Protein AF-A0A381W054-F1 (afdb_monomer_lite)

Secondary structure (DSSP, 8-state):
-PPP-PPPSS-EEEEE--SBGGGTHHHHHHHHHHHHHH-TT-EEEEE----SSTTBPPHHHIIIIIHHHH-EEE----S-TT--

Structure (mmCIF, N/CA/C/O backbone):
data_AF-A0A381W054-F1
#
_entry.id   AF-A0A381W054-F1
#
loop_
_atom_site.group_PDB
_atom_site.id
_atom_site.type_symbol
_atom_site.label_atom_id
_atom_site.label_alt_id
_atom_site.label_comp_id
_atom_site.label_asym_id
_atom_site.label_entity_id
_atom_site.label_seq_id
_atom_site.pdbx_PDB_ins_code
_atom_site.Cartn_x
_atom_site.Cartn_y
_atom_site.Cartn_z
_atom_site.occupancy
_atom_site.B_iso_or_equiv
_atom_site.auth_seq_id
_atom_site.auth_comp_id
_atom_site.auth_asym_id
_atom_site.auth_atom_id
_atom_site.pdbx_PDB_model_num
ATOM 1 N N . MET A 1 1 ? -15.476 -26.031 -1.569 1.00 66.75 1 MET A N 1
ATOM 2 C CA . MET A 1 1 ? -16.643 -25.561 -0.788 1.00 66.75 1 MET A CA 1
ATOM 3 C C . MET A 1 1 ? -16.149 -24.401 0.063 1.00 66.75 1 MET A C 1
ATOM 5 O O . MET A 1 1 ? -15.126 -24.572 0.711 1.00 66.75 1 MET A O 1
ATOM 9 N N . PHE A 1 2 ? -16.760 -23.219 -0.009 1.00 78.19 2 PHE A N 1
ATOM 10 C CA . PHE A 1 2 ? -16.317 -22.070 0.791 1.00 78.19 2 PHE A CA 1
ATOM 11 C C . PHE A 1 2 ? -16.846 -22.211 2.224 1.00 78.19 2 PHE A C 1
ATOM 13 O O . PHE A 1 2 ? -18.039 -22.444 2.408 1.00 78.19 2 PHE A O 1
ATOM 20 N N . SER A 1 3 ? -15.968 -22.101 3.225 1.00 87.06 3 SER A N 1
ATOM 21 C CA . SER A 1 3 ? -16.367 -22.058 4.637 1.00 87.06 3 SER A CA 1
ATOM 22 C C . SER A 1 3 ? -16.605 -20.612 5.038 1.00 87.06 3 SER A C 1
ATOM 24 O O . SER A 1 3 ? -15.714 -19.779 4.879 1.00 87.06 3 SER A O 1
ATOM 26 N N . VAL A 1 4 ? -17.783 -20.318 5.585 1.00 88.94 4 VAL A N 1
ATOM 27 C CA . VAL A 1 4 ? -18.049 -19.007 6.182 1.00 88.94 4 VAL A CA 1
ATOM 28 C C . VAL A 1 4 ? -17.080 -18.807 7.347 1.00 88.94 4 VAL A C 1
ATOM 30 O O . VAL A 1 4 ? -16.922 -19.695 8.187 1.00 88.94 4 VAL A O 1
ATOM 33 N N . LYS A 1 5 ? -16.414 -17.653 7.376 1.00 88.19 5 LYS A N 1
ATOM 34 C CA . LYS A 1 5 ? -15.565 -17.206 8.483 1.00 88.19 5 LYS A CA 1
ATOM 35 C C . LYS A 1 5 ? -16.150 -15.916 9.067 1.00 88.19 5 LYS A C 1
ATOM 37 O O . LYS A 1 5 ? -16.755 -15.150 8.314 1.00 88.19 5 LYS A O 1
ATOM 42 N N . PRO A 1 6 ? -16.005 -15.679 10.381 1.00 90.25 6 PRO A N 1
ATOM 43 C CA . PRO A 1 6 ? -16.356 -14.392 10.965 1.00 90.25 6 PRO A CA 1
ATOM 44 C C . PRO A 1 6 ? -15.496 -13.284 10.347 1.00 90.25 6 PRO A C 1
ATOM 46 O O . PRO A 1 6 ? -14.373 -13.532 9.901 1.00 90.25 6 PRO A O 1
ATOM 49 N N . LEU A 1 7 ? -16.034 -12.066 10.321 1.00 88.62 7 LEU A N 1
ATOM 50 C CA . LEU A 1 7 ? -15.251 -10.894 9.941 1.00 88.62 7 LEU A CA 1
ATOM 51 C C . LEU A 1 7 ? -14.153 -10.637 10.988 1.00 88.62 7 LEU A C 1
ATOM 53 O O . LEU A 1 7 ? -14.363 -10.947 12.165 1.00 88.62 7 LEU A O 1
ATOM 57 N N . PRO A 1 8 ? -13.002 -10.071 10.586 1.00 89.50 8 PRO A N 1
ATOM 58 C CA . PRO A 1 8 ? -12.001 -9.601 11.536 1.00 89.50 8 PRO A CA 1
ATOM 59 C C . PRO A 1 8 ? -12.578 -8.533 12.477 1.00 89.50 8 PRO A C 1
ATOM 61 O O . PRO A 1 8 ? -13.495 -7.803 12.101 1.00 89.50 8 PRO A O 1
ATOM 64 N N . GLU A 1 9 ? -12.022 -8.428 13.687 1.00 92.19 9 GLU A N 1
ATOM 65 C CA . GLU A 1 9 ? -12.439 -7.418 14.677 1.00 92.19 9 GLU A CA 1
ATOM 66 C C . GLU A 1 9 ? -12.167 -5.987 14.197 1.00 92.19 9 GLU A C 1
ATOM 68 O O . GLU A 1 9 ? -12.955 -5.083 14.462 1.00 92.19 9 GLU A O 1
ATOM 73 N N . GLU A 1 10 ? -11.082 -5.800 13.444 1.00 93.50 10 GLU A N 1
ATOM 74 C CA . GLU A 1 10 ? -10.691 -4.516 12.869 1.00 93.50 10 GLU A CA 1
ATOM 75 C C . GLU A 1 10 ? -10.884 -4.505 11.347 1.00 93.50 10 GLU A C 1
ATOM 77 O O . GLU A 1 10 ? -10.674 -5.533 10.697 1.00 93.50 10 GLU A O 1
ATOM 82 N N . PRO A 1 11 ? -11.233 -3.361 10.729 1.00 95.81 11 PRO A N 1
ATOM 83 C CA . PRO A 1 11 ? -11.359 -3.272 9.280 1.00 95.81 11 PRO A CA 1
ATOM 84 C C . PRO A 1 11 ? -10.026 -3.549 8.577 1.00 95.81 11 PRO A C 1
ATOM 86 O O . PRO A 1 11 ? -9.026 -2.873 8.829 1.00 95.81 11 PRO A O 1
ATOM 89 N N . ILE A 1 12 ? -10.031 -4.506 7.650 1.00 95.88 12 ILE A N 1
ATOM 90 C CA . ILE A 1 12 ? -8.882 -4.823 6.799 1.00 95.88 12 ILE A CA 1
ATOM 91 C C . ILE A 1 12 ? -9.294 -4.634 5.344 1.00 95.88 12 ILE A C 1
ATOM 93 O O . ILE A 1 12 ? -10.252 -5.247 4.871 1.00 95.88 12 ILE A O 1
ATOM 97 N N . PHE A 1 13 ? -8.548 -3.795 4.636 1.00 96.44 13 PHE A N 1
ATOM 98 C CA . PHE A 1 13 ? -8.665 -3.597 3.200 1.00 96.44 13 PHE A CA 1
ATOM 99 C C . PHE A 1 13 ? -7.465 -4.252 2.523 1.00 96.44 13 PHE A C 1
ATOM 101 O O . PHE A 1 13 ? -6.324 -3.998 2.902 1.00 96.44 13 PHE A O 1
ATOM 108 N N . LEU A 1 14 ? -7.729 -5.104 1.535 1.00 95.00 14 LEU A N 1
ATOM 109 C CA . LEU A 1 14 ? -6.710 -5.812 0.768 1.00 95.00 14 LEU A CA 1
ATOM 110 C C . LEU A 1 14 ? -6.742 -5.335 -0.684 1.00 95.00 14 LEU A C 1
ATOM 112 O O . LEU A 1 14 ? -7.785 -5.404 -1.337 1.00 95.00 14 LEU A O 1
ATOM 116 N N . CYS A 1 15 ? -5.594 -4.900 -1.200 1.00 96.25 15 CYS A N 1
ATOM 117 C CA . CYS A 1 15 ? -5.388 -4.640 -2.618 1.00 96.25 15 CYS A CA 1
ATOM 118 C C . CYS A 1 15 ? -4.389 -5.654 -3.186 1.00 96.25 15 CYS A C 1
ATOM 120 O O . CYS A 1 15 ? -3.246 -5.718 -2.740 1.00 96.25 15 CYS A O 1
ATOM 122 N N . LEU A 1 16 ? -4.829 -6.436 -4.174 1.00 94.69 16 LEU A N 1
ATOM 123 C CA . LEU A 1 16 ? -3.981 -7.327 -4.966 1.00 94.69 16 LEU A CA 1
ATOM 124 C C . LEU A 1 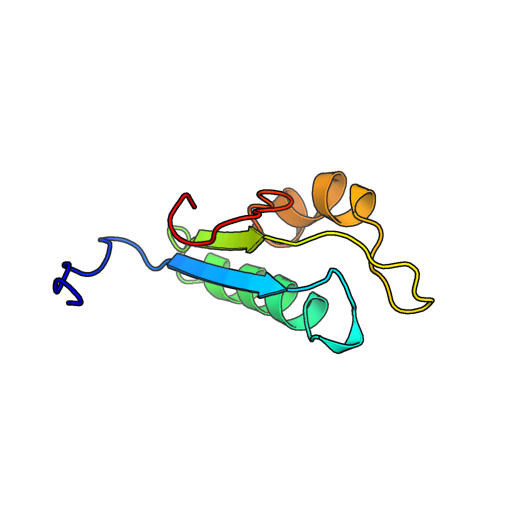16 ? -3.867 -6.734 -6.373 1.00 94.69 16 LEU A C 1
ATOM 126 O O . LEU A 1 16 ? -4.854 -6.720 -7.115 1.00 94.69 16 LEU A O 1
ATOM 130 N N . SER A 1 17 ? -2.702 -6.208 -6.755 1.00 93.06 17 SER A N 1
ATOM 131 C CA . SER A 1 17 ? -2.531 -5.612 -8.088 1.00 93.06 17 SER A CA 1
ATOM 132 C C . SER A 1 17 ? -1.073 -5.553 -8.544 1.00 93.06 17 SER A C 1
ATOM 134 O O . SER A 1 17 ? -0.158 -5.589 -7.732 1.00 93.06 17 SER A O 1
ATOM 136 N N . ARG A 1 18 ? -0.848 -5.408 -9.856 1.00 93.75 18 ARG A N 1
ATOM 137 C CA . ARG A 1 18 ? 0.448 -4.923 -10.362 1.00 93.75 18 ARG A CA 1
ATOM 138 C C . ARG A 1 18 ? 0.665 -3.488 -9.886 1.00 93.75 18 ARG A C 1
ATOM 140 O O . ARG A 1 18 ? -0.299 -2.718 -9.878 1.00 93.75 18 ARG A O 1
ATOM 147 N N . LEU A 1 19 ? 1.907 -3.123 -9.571 1.00 95.50 19 LEU A N 1
ATOM 148 C CA . LEU A 1 19 ? 2.261 -1.794 -9.058 1.00 95.50 19 LEU A CA 1
ATOM 149 C C . LEU A 1 19 ? 2.214 -0.735 -10.172 1.00 95.50 19 LEU A C 1
ATOM 151 O O . LEU A 1 19 ? 3.239 -0.240 -10.612 1.00 95.50 19 LEU A O 1
ATOM 155 N N . ILE A 1 20 ? 1.020 -0.419 -10.676 1.00 95.06 20 ILE A N 1
ATOM 156 C CA . ILE A 1 20 ? 0.783 0.474 -11.819 1.00 95.06 20 ILE A CA 1
ATOM 157 C C . ILE A 1 20 ? -0.099 1.645 -11.375 1.00 95.06 20 ILE A C 1
ATOM 159 O O . ILE A 1 20 ? -1.156 1.434 -10.777 1.00 95.06 20 ILE A O 1
ATOM 163 N N . LYS A 1 21 ? 0.280 2.885 -11.710 1.00 93.75 21 LYS A N 1
ATOM 164 C CA . LYS A 1 21 ? -0.442 4.096 -11.269 1.00 93.75 21 LYS A CA 1
ATOM 165 C C . LYS A 1 21 ? -1.880 4.116 -11.775 1.00 93.75 21 LYS A C 1
ATOM 167 O O . LYS A 1 21 ? -2.800 4.301 -10.983 1.00 93.75 21 LYS A O 1
ATOM 172 N N . SER A 1 22 ? -2.100 3.822 -13.056 1.00 94.62 22 SER A N 1
ATOM 173 C CA . SER A 1 22 ? -3.437 3.745 -13.666 1.00 94.62 22 SER A CA 1
ATOM 174 C C . SER A 1 22 ? -4.356 2.660 -13.086 1.00 94.62 22 SER A C 1
ATOM 176 O O . SER A 1 22 ? -5.552 2.662 -13.377 1.00 94.62 22 SER A O 1
ATOM 178 N N . LYS A 1 23 ? -3.855 1.754 -12.228 1.00 94.19 23 LYS A N 1
ATOM 179 C CA . LYS A 1 23 ? -4.699 0.840 -11.434 1.00 94.19 23 LYS A CA 1
ATOM 180 C C . LYS A 1 23 ? -5.340 1.504 -10.216 1.00 94.19 23 LYS A C 1
ATOM 182 O O . LYS A 1 23 ? -6.144 0.862 -9.547 1.00 94.19 23 LYS A O 1
ATOM 187 N N . GLY A 1 24 ? -5.028 2.770 -9.956 1.00 95.94 24 GLY A N 1
ATOM 188 C CA . GLY A 1 24 ? -5.599 3.529 -8.852 1.00 95.94 24 GLY A CA 1
ATOM 189 C C . GLY A 1 24 ? -4.854 3.341 -7.529 1.00 95.94 24 GLY A C 1
ATOM 190 O O . GLY A 1 24 ? -5.430 3.552 -6.463 1.00 95.94 24 GLY A O 1
ATOM 191 N N . LEU A 1 25 ? -3.595 2.885 -7.558 1.00 96.69 25 LEU A N 1
ATOM 192 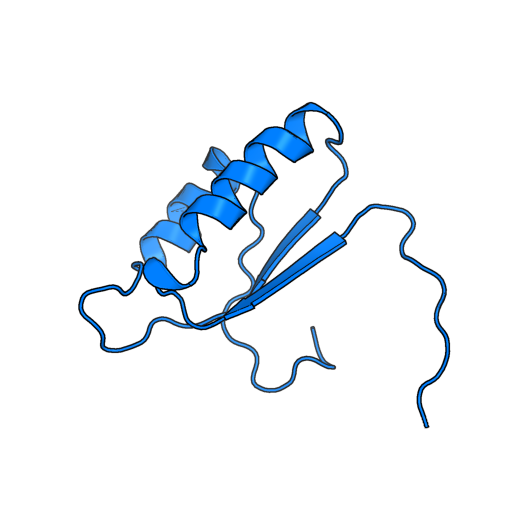C CA . LEU A 1 25 ? -2.836 2.604 -6.334 1.00 96.69 25 LEU A CA 1
ATOM 193 C C . LEU A 1 25 ? -2.499 3.866 -5.535 1.00 96.69 25 LEU A C 1
ATOM 195 O O . LEU A 1 25 ? -2.469 3.831 -4.306 1.00 96.69 25 LEU A O 1
ATOM 199 N N . ILE A 1 26 ? -2.318 4.997 -6.217 1.00 97.38 26 ILE A N 1
ATOM 200 C CA . ILE A 1 26 ? -2.090 6.286 -5.559 1.00 97.38 26 ILE A CA 1
ATOM 201 C C . ILE A 1 26 ? -3.359 6.737 -4.823 1.00 97.38 26 ILE A C 1
ATOM 203 O O . ILE A 1 26 ? -3.303 7.255 -3.708 1.00 97.38 26 ILE A O 1
ATOM 207 N N . GLU A 1 27 ? -4.524 6.526 -5.429 1.00 98.38 27 GLU A N 1
ATOM 208 C CA . GLU A 1 27 ? -5.833 6.793 -4.846 1.00 98.38 27 GLU A CA 1
ATOM 209 C C . GLU A 1 27 ? -6.101 5.870 -3.656 1.00 98.38 27 GLU A C 1
ATOM 211 O O . GLU A 1 27 ? -6.568 6.346 -2.622 1.00 98.38 27 GLU A O 1
ATOM 216 N N . TYR A 1 28 ? -5.748 4.586 -3.767 1.00 98.31 28 TYR A N 1
ATOM 217 C CA . TYR A 1 28 ? -5.818 3.626 -2.665 1.00 98.31 28 TYR A CA 1
ATOM 218 C C . TYR A 1 28 ? -4.976 4.081 -1.464 1.00 98.31 28 TYR A C 1
ATOM 220 O O . TYR A 1 28 ? -5.492 4.160 -0.348 1.00 98.31 28 TYR A O 1
ATOM 228 N N . ALA A 1 29 ? -3.721 4.483 -1.693 1.00 98.19 29 ALA A N 1
ATOM 229 C CA . ALA A 1 29 ? -2.835 4.995 -0.650 1.00 98.19 29 ALA A CA 1
ATOM 230 C C . ALA A 1 29 ? -3.390 6.273 0.013 1.00 98.19 29 ALA A C 1
ATOM 232 O O . ALA A 1 29 ? -3.501 6.369 1.237 1.00 98.19 29 ALA A O 1
ATOM 233 N N . LYS A 1 30 ? -3.859 7.242 -0.781 1.00 98.50 30 LYS A N 1
ATOM 234 C CA . LYS A 1 30 ? -4.491 8.463 -0.248 1.00 98.50 30 LYS A CA 1
ATOM 235 C C . LYS A 1 30 ? -5.759 8.159 0.555 1.00 98.50 30 LYS A C 1
ATOM 237 O O . LYS A 1 30 ? -5.989 8.779 1.597 1.00 98.50 30 LYS A O 1
ATOM 242 N N . ALA A 1 31 ? -6.577 7.211 0.101 1.00 98.38 31 ALA A N 1
ATOM 243 C CA . ALA A 1 31 ? -7.776 6.781 0.813 1.00 98.38 31 ALA A CA 1
ATOM 244 C C . ALA A 1 31 ? -7.435 6.111 2.152 1.00 98.38 31 ALA A C 1
ATOM 246 O O . ALA A 1 31 ? -8.118 6.378 3.147 1.00 98.38 31 ALA A O 1
ATOM 247 N N . ALA A 1 32 ? -6.359 5.319 2.206 1.00 98.44 32 ALA A N 1
ATOM 248 C CA . ALA A 1 32 ? -5.846 4.743 3.445 1.00 98.44 32 ALA A CA 1
ATOM 249 C C . ALA A 1 32 ? -5.486 5.838 4.457 1.00 98.44 32 ALA A C 1
ATOM 251 O O . ALA A 1 32 ? -6.015 5.848 5.570 1.00 98.44 32 ALA A O 1
ATOM 252 N N . ALA A 1 33 ? -4.703 6.835 4.038 1.00 98.44 33 ALA A N 1
ATOM 253 C CA . ALA A 1 33 ? -4.289 7.946 4.895 1.00 98.44 33 ALA A CA 1
ATOM 254 C C . ALA A 1 33 ? -5.480 8.726 5.477 1.00 98.44 33 ALA A C 1
ATOM 256 O O . ALA A 1 33 ? -5.494 9.094 6.653 1.00 98.44 33 ALA A O 1
ATOM 257 N N . ILE A 1 34 ? -6.506 8.987 4.660 1.00 98.31 34 ILE A N 1
ATOM 258 C CA . ILE A 1 34 ? -7.728 9.679 5.096 1.00 98.31 34 ILE A CA 1
ATOM 259 C C . ILE A 1 34 ? -8.526 8.805 6.069 1.00 98.31 34 ILE A C 1
ATOM 261 O O . ILE A 1 34 ? -9.003 9.302 7.092 1.00 98.31 34 ILE A O 1
ATOM 265 N N . THR A 1 35 ? -8.667 7.514 5.769 1.00 97.94 35 THR A N 1
ATOM 266 C CA . THR A 1 35 ? -9.443 6.572 6.585 1.00 97.94 35 THR A CA 1
ATOM 267 C C . THR A 1 35 ? -8.802 6.365 7.950 1.00 97.94 35 THR A C 1
ATOM 269 O O . THR A 1 35 ? -9.492 6.482 8.963 1.00 97.94 35 THR A O 1
ATOM 272 N N . LYS A 1 36 ? -7.481 6.160 8.005 1.00 97.25 36 LYS A N 1
ATOM 273 C CA . LYS A 1 36 ? -6.741 5.924 9.254 1.00 97.25 36 LYS A CA 1
ATOM 274 C C . LYS A 1 36 ? -6.804 7.104 10.227 1.00 97.25 36 LYS A C 1
ATOM 276 O O . LYS A 1 36 ? -6.744 6.895 11.432 1.00 97.25 36 LYS A O 1
ATOM 281 N N . LYS A 1 37 ? -7.023 8.338 9.751 1.00 97.25 37 LYS A N 1
ATOM 282 C CA . LYS A 1 37 ? -7.277 9.495 10.637 1.00 97.25 37 LYS A CA 1
ATOM 283 C C . LYS A 1 37 ? -8.565 9.352 11.452 1.00 97.25 37 LYS A C 1
ATOM 285 O O . LYS A 1 37 ? -8.649 9.900 12.545 1.00 97.25 37 LYS A O 1
ATOM 290 N N . LYS A 1 38 ? -9.574 8.662 10.911 1.00 97.06 38 LYS A N 1
ATOM 291 C CA . LYS A 1 38 ? -10.865 8.420 11.578 1.00 97.06 38 LYS A CA 1
ATOM 292 C C . LYS A 1 38 ? -10.919 7.057 12.266 1.00 97.06 38 LYS A C 1
ATOM 294 O O . LYS A 1 38 ? -11.552 6.937 13.306 1.00 97.06 38 LYS A O 1
ATOM 299 N N . PHE A 1 39 ? -10.247 6.061 11.692 1.00 96.88 39 PHE A N 1
ATOM 300 C CA . PHE A 1 39 ? -10.205 4.680 12.167 1.00 96.88 39 PHE A CA 1
ATOM 301 C C . PHE A 1 39 ? -8.744 4.212 12.252 1.00 96.88 39 PHE A C 1
ATOM 303 O O . PHE A 1 39 ? -8.265 3.548 11.333 1.00 96.88 39 PHE A O 1
ATOM 310 N N . PRO A 1 40 ? -8.003 4.576 13.316 1.00 96.25 40 PRO A N 1
ATOM 311 C CA . PRO A 1 40 ? -6.563 4.311 13.406 1.00 96.25 40 PRO A CA 1
ATOM 312 C C . PRO A 1 40 ? -6.187 2.828 13.371 1.00 96.25 40 PRO A C 1
ATOM 314 O O . PRO A 1 40 ? -5.085 2.486 12.948 1.00 96.25 40 PRO A O 1
ATOM 317 N N . SER A 1 41 ? -7.103 1.956 13.793 1.00 96.56 41 SER A N 1
ATOM 318 C CA . SER A 1 41 ? -6.939 0.503 13.791 1.00 96.56 41 SER A CA 1
ATOM 319 C C . SER A 1 41 ? -7.149 -0.146 12.418 1.00 96.56 41 SER A C 1
ATOM 321 O O . SER A 1 41 ? -6.780 -1.306 1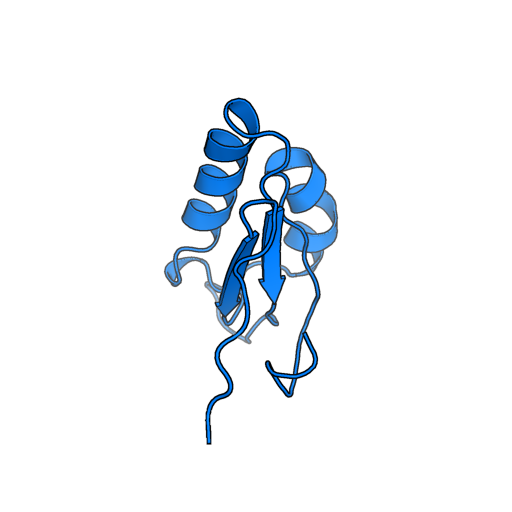2.236 1.00 96.56 41 SER A O 1
ATOM 323 N N . ALA A 1 42 ? -7.694 0.585 11.437 1.00 97.25 42 ALA A N 1
ATOM 324 C CA . ALA A 1 42 ? -7.904 0.062 10.094 1.00 97.25 42 ALA A CA 1
ATOM 325 C C . ALA A 1 42 ? -6.567 -0.251 9.400 1.00 97.25 42 ALA A C 1
ATOM 327 O O . ALA A 1 42 ? -5.627 0.562 9.385 1.00 97.25 42 ALA A O 1
ATOM 328 N N . LYS A 1 43 ? -6.508 -1.427 8.776 1.00 97.69 43 LYS A N 1
ATOM 329 C CA . LYS A 1 43 ? -5.339 -1.921 8.043 1.00 97.69 43 LYS A CA 1
ATOM 330 C C . LYS A 1 43 ? -5.570 -1.849 6.545 1.00 97.69 43 LYS A C 1
ATOM 332 O O . LYS A 1 43 ? -6.654 -2.169 6.060 1.00 97.69 43 LYS A O 1
ATOM 337 N N . PHE A 1 44 ? -4.534 -1.445 5.825 1.00 98.06 44 PHE A N 1
ATOM 338 C CA . PHE A 1 44 ? -4.541 -1.341 4.373 1.00 98.06 44 PHE A CA 1
ATOM 339 C C . PHE A 1 44 ? -3.347 -2.111 3.842 1.00 98.06 44 PHE A C 1
ATOM 341 O O . PHE A 1 44 ? -2.212 -1.653 3.943 1.00 98.06 44 PHE A O 1
ATOM 348 N N . LEU A 1 45 ? -3.626 -3.293 3.312 1.00 97.25 45 LEU A N 1
ATOM 349 C CA . LEU A 1 45 ? -2.631 -4.230 2.825 1.00 97.25 45 LEU A CA 1
ATOM 350 C C . LEU A 1 45 ? -2.492 -4.078 1.313 1.00 97.25 45 LEU A C 1
ATOM 352 O O . LEU A 1 45 ? -3.493 -3.912 0.604 1.00 97.25 45 LEU A O 1
ATOM 356 N N . LEU A 1 46 ? -1.261 -4.146 0.822 1.00 97.25 46 LEU A N 1
ATOM 357 C CA . LEU A 1 46 ? -0.954 -4.156 -0.602 1.00 97.25 46 LEU A CA 1
ATOM 358 C C . LEU A 1 46 ? -0.050 -5.345 -0.916 1.00 97.25 46 LEU A C 1
ATOM 360 O O . LEU A 1 46 ? 1.073 -5.408 -0.423 1.00 97.25 46 LEU A O 1
ATOM 364 N N . TYR A 1 47 ? -0.527 -6.235 -1.782 1.00 96.31 47 TYR A N 1
ATOM 365 C CA . TYR A 1 47 ? 0.324 -7.194 -2.477 1.00 96.31 47 TYR A CA 1
ATOM 366 C C . TYR A 1 47 ? 0.407 -6.837 -3.952 1.00 96.31 47 TYR A C 1
ATOM 368 O O . TYR A 1 47 ? -0.586 -6.464 -4.590 1.00 96.31 47 TYR A O 1
ATOM 376 N N . GLY A 1 48 ? 1.598 -7.006 -4.502 1.00 93.06 48 GLY A N 1
ATOM 377 C CA . GLY A 1 48 ? 1.885 -6.688 -5.881 1.00 93.06 48 GLY A CA 1
ATOM 378 C C . GLY A 1 48 ? 3.349 -6.860 -6.214 1.00 93.06 48 GLY A C 1
ATOM 379 O O . GLY A 1 48 ? 4.164 -7.181 -5.362 1.00 93.06 48 GLY A O 1
ATOM 380 N N . PHE A 1 49 ? 3.658 -6.653 -7.482 1.00 91.75 49 PHE A N 1
ATOM 381 C CA . PHE A 1 49 ? 5.019 -6.549 -7.983 1.00 91.75 49 PHE A CA 1
ATOM 382 C C . PHE A 1 49 ? 5.032 -5.527 -9.126 1.00 91.75 49 PHE A C 1
ATOM 384 O O . PHE A 1 49 ? 3.986 -5.317 -9.771 1.00 91.75 49 PHE A O 1
ATOM 391 N N . PRO A 1 50 ? 6.160 -4.837 -9.347 1.00 87.88 50 PRO A N 1
ATOM 392 C CA . PRO A 1 50 ? 6.293 -3.918 -10.466 1.00 87.88 50 PRO A CA 1
ATOM 393 C C . PRO A 1 50 ? 6.275 -4.688 -11.791 1.00 87.88 50 PRO A C 1
ATOM 395 O O . PRO A 1 50 ? 6.725 -5.826 -11.876 1.00 87.88 50 PRO A O 1
ATOM 398 N N . ASP A 1 51 ? 5.743 -4.056 -12.832 1.00 86.31 51 ASP A N 1
ATOM 399 C CA . ASP A 1 51 ? 5.759 -4.583 -14.201 1.00 86.31 51 ASP A CA 1
ATOM 400 C C . ASP A 1 51 ? 6.710 -3.747 -15.068 1.00 86.31 51 ASP A C 1
ATOM 402 O O . ASP A 1 51 ? 6.983 -2.588 -14.736 1.00 86.31 51 ASP A O 1
ATOM 406 N N . ASP A 1 52 ? 7.183 -4.285 -16.191 1.00 86.38 52 ASP A N 1
ATOM 407 C CA . ASP A 1 52 ? 7.999 -3.529 -17.151 1.00 86.38 52 ASP A CA 1
ATOM 408 C C . ASP A 1 52 ? 7.098 -2.609 -17.990 1.00 86.38 52 ASP A C 1
ATOM 410 O O . ASP A 1 52 ? 6.683 -2.910 -19.111 1.00 86.38 52 ASP A O 1
ATOM 414 N N . HIS A 1 53 ? 6.689 -1.499 -17.377 1.00 90.19 53 HIS A N 1
ATOM 415 C CA . HIS A 1 53 ? 5.756 -0.544 -17.951 1.00 90.19 53 HIS A CA 1
ATOM 416 C C . HIS A 1 53 ? 6.095 0.878 -17.492 1.00 90.19 53 HIS A C 1
ATOM 418 O O . HIS A 1 53 ? 6.418 1.116 -16.332 1.00 90.19 53 HIS A O 1
ATOM 424 N N . TYR A 1 54 ? 5.955 1.861 -18.386 1.00 91.06 54 TYR A N 1
ATOM 425 C CA . TYR A 1 54 ? 6.285 3.268 -18.095 1.00 91.06 54 TYR A CA 1
ATOM 426 C C . TYR A 1 54 ? 5.440 3.884 -16.963 1.00 91.06 54 TYR A C 1
ATOM 428 O O . TYR A 1 54 ? 5.817 4.886 -16.362 1.00 91.06 54 TYR A O 1
ATOM 436 N N . ASP A 1 55 ? 4.268 3.300 -16.717 1.00 93.75 55 ASP A N 1
ATOM 437 C CA . ASP A 1 55 ? 3.310 3.715 -15.686 1.00 93.75 55 ASP A CA 1
ATOM 438 C C . ASP A 1 55 ? 3.448 2.915 -14.377 1.00 93.75 55 ASP A C 1
ATOM 440 O O . ASP A 1 55 ? 2.610 3.033 -13.479 1.00 93.75 55 ASP A O 1
ATOM 444 N N . SER A 1 56 ? 4.477 2.071 -14.270 1.00 95.44 56 SER A N 1
ATOM 445 C CA . SER A 1 56 ? 4.781 1.357 -13.035 1.00 95.44 56 SER A CA 1
ATOM 446 C C . SER A 1 56 ? 5.222 2.325 -11.934 1.00 95.44 56 SER A C 1
ATOM 448 O O . SER A 1 56 ? 5.805 3.387 -12.175 1.00 95.44 56 SE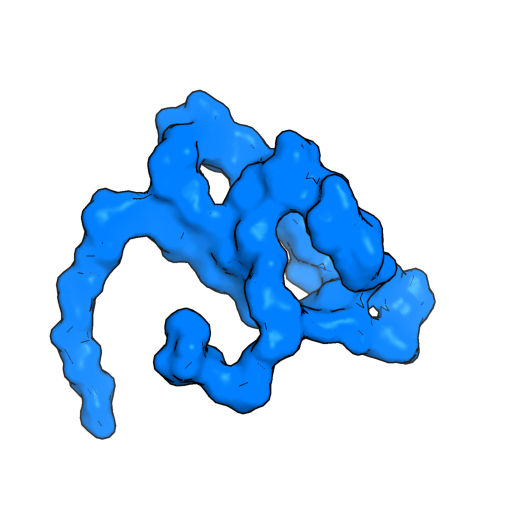R A O 1
ATOM 450 N N . ILE A 1 57 ? 4.879 1.969 -10.706 1.00 95.38 57 ILE A N 1
ATOM 451 C CA . ILE A 1 57 ? 5.361 2.592 -9.481 1.00 95.38 57 ILE A CA 1
ATOM 452 C C . ILE A 1 57 ? 6.628 1.840 -9.093 1.00 95.38 57 ILE A C 1
ATOM 454 O O . ILE A 1 57 ? 6.651 0.609 -9.148 1.00 95.38 57 ILE A O 1
ATOM 458 N N . ASP A 1 58 ? 7.667 2.584 -8.726 1.00 94.88 58 ASP A N 1
ATOM 459 C CA . ASP A 1 58 ? 8.881 1.984 -8.192 1.00 94.88 58 ASP A CA 1
ATOM 460 C C . ASP A 1 58 ? 8.534 1.260 -6.886 1.00 94.88 58 ASP A C 1
ATOM 462 O O . ASP A 1 58 ? 7.968 1.844 -5.960 1.00 94.88 58 ASP A O 1
ATOM 466 N N . GLU A 1 59 ? 8.844 -0.030 -6.821 1.00 95.69 59 GLU A N 1
ATOM 467 C CA . GLU A 1 59 ? 8.608 -0.830 -5.624 1.00 95.69 59 GLU A CA 1
ATOM 468 C C . GLU A 1 59 ? 9.352 -0.251 -4.414 1.00 95.69 59 GLU A C 1
ATOM 470 O O . GLU A 1 59 ? 8.816 -0.244 -3.304 1.00 95.69 59 GLU A O 1
ATOM 475 N N . GLN A 1 60 ? 10.541 0.318 -4.629 1.00 96.06 60 GLN A N 1
ATOM 476 C CA . GLN A 1 60 ? 11.325 0.924 -3.562 1.00 96.06 60 GLN A CA 1
ATOM 477 C C . GLN A 1 60 ? 10.648 2.183 -3.002 1.00 96.06 60 GLN A C 1
ATOM 479 O O . GLN A 1 60 ? 10.676 2.408 -1.794 1.00 96.06 60 GLN A O 1
ATOM 484 N N . GLU A 1 61 ? 9.948 2.958 -3.840 1.00 96.19 61 GLU A N 1
ATOM 485 C CA . GLU A 1 61 ? 9.143 4.099 -3.382 1.00 96.19 61 GLU A CA 1
ATOM 486 C C . GLU A 1 61 ? 8.052 3.647 -2.398 1.00 96.19 61 GLU A C 1
ATOM 488 O O . GLU A 1 61 ? 7.802 4.322 -1.393 1.00 96.19 61 GLU A O 1
ATOM 493 N N . ILE A 1 62 ? 7.423 2.499 -2.673 1.00 97.12 62 ILE A N 1
ATOM 494 C CA . ILE A 1 62 ? 6.383 1.918 -1.820 1.00 97.12 62 ILE A CA 1
ATOM 495 C C . ILE A 1 62 ? 6.980 1.444 -0.495 1.00 97.12 62 ILE A C 1
ATOM 497 O O . ILE A 1 62 ? 6.452 1.783 0.565 1.00 97.12 62 ILE A O 1
ATOM 501 N N . ILE A 1 63 ? 8.084 0.697 -0.553 1.00 96.94 63 ILE A N 1
ATOM 502 C CA . ILE A 1 63 ? 8.773 0.168 0.630 1.00 96.94 63 ILE A CA 1
ATOM 503 C C . ILE A 1 63 ? 9.210 1.301 1.563 1.00 96.94 63 ILE A C 1
ATOM 505 O O . ILE A 1 63 ? 8.963 1.233 2.767 1.00 96.94 63 ILE A O 1
ATOM 509 N N . ASP A 1 64 ? 9.822 2.347 1.009 1.00 97.75 64 ASP A N 1
ATOM 510 C CA . ASP A 1 64 ? 10.458 3.389 1.811 1.00 97.75 64 ASP A CA 1
ATOM 511 C C . ASP A 1 64 ? 9.457 4.397 2.380 1.00 97.75 64 ASP A C 1
ATOM 513 O O . ASP A 1 64 ? 9.634 4.867 3.505 1.00 97.75 64 ASP A O 1
ATOM 517 N N . ASN A 1 65 ? 8.404 4.734 1.623 1.00 98.06 65 ASN A N 1
ATOM 518 C CA . ASN A 1 65 ? 7.583 5.910 1.932 1.00 98.06 65 ASN A CA 1
ATOM 519 C C . ASN A 1 65 ? 6.1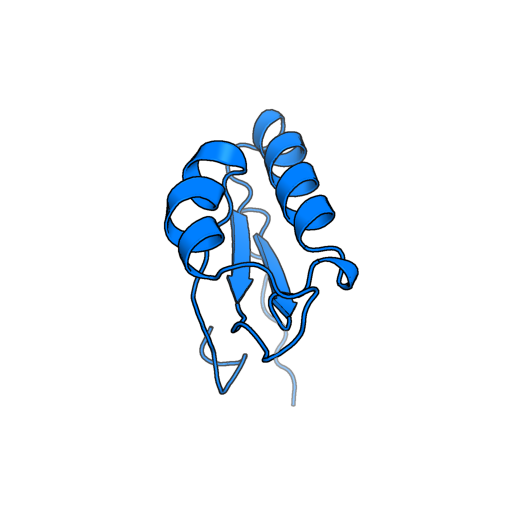25 5.581 2.260 1.00 98.06 65 ASN A C 1
ATOM 521 O O . ASN A 1 65 ? 5.486 6.288 3.038 1.00 98.06 65 ASN A O 1
ATOM 525 N N . TRP A 1 66 ? 5.535 4.524 1.692 1.00 98.25 66 TRP A N 1
ATOM 526 C CA . TRP A 1 66 ? 4.072 4.398 1.750 1.00 98.25 66 TRP A CA 1
ATOM 527 C C . TRP A 1 66 ? 3.543 4.020 3.132 1.00 98.25 66 TRP A C 1
ATOM 529 O O . TRP A 1 66 ? 2.419 4.391 3.490 1.00 98.25 66 TRP A O 1
ATOM 539 N N . HIS A 1 67 ? 4.353 3.338 3.939 1.00 98.00 67 HIS A N 1
ATOM 540 C CA . HIS A 1 67 ? 3.998 3.073 5.325 1.00 98.00 67 HIS A CA 1
ATOM 541 C C . HIS A 1 67 ? 3.922 4.373 6.141 1.00 98.00 67 HIS A C 1
ATOM 543 O O . HIS A 1 67 ? 2.925 4.602 6.827 1.00 98.00 67 HIS A O 1
ATOM 549 N N . SER A 1 68 ? 4.925 5.254 6.050 1.00 97.56 68 SER A N 1
ATOM 550 C CA . SER A 1 68 ? 4.928 6.525 6.790 1.00 97.56 68 SER A CA 1
ATOM 551 C C . SER A 1 68 ? 3.898 7.517 6.261 1.00 97.56 68 SER A C 1
ATOM 553 O O . SER A 1 68 ? 3.215 8.175 7.047 1.00 97.56 68 SER A O 1
ATOM 555 N N . ASP A 1 69 ? 3.765 7.610 4.942 1.00 97.75 69 ASP A N 1
ATOM 556 C CA . ASP A 1 69 ? 3.016 8.689 4.298 1.00 97.75 69 ASP A CA 1
ATOM 557 C C . ASP A 1 69 ? 1.518 8.388 4.246 1.00 97.75 69 ASP A C 1
ATOM 559 O O . ASP A 1 69 ? 0.678 9.290 4.354 1.00 97.75 69 ASP A O 1
ATOM 563 N N . PHE A 1 70 ? 1.175 7.105 4.102 1.00 98.31 70 PHE A N 1
ATOM 564 C CA . PHE A 1 70 ? -0.194 6.662 3.859 1.00 98.31 70 PHE A CA 1
ATOM 565 C C . PHE A 1 70 ? -0.694 5.602 4.846 1.00 98.31 70 PHE A C 1
ATOM 567 O O . PHE A 1 70 ? -1.903 5.373 4.937 1.00 98.31 70 PHE A O 1
ATOM 574 N N . GLY A 1 71 ? 0.202 4.973 5.612 1.00 97.81 71 GLY A N 1
ATOM 575 C CA . GLY A 1 71 ? -0.139 3.859 6.495 1.00 97.81 71 GLY A CA 1
ATOM 576 C C . GLY A 1 71 ? -0.475 2.571 5.744 1.00 97.81 71 GLY A C 1
ATOM 577 O O . GLY A 1 71 ? -1.277 1.783 6.256 1.00 97.81 71 GLY A O 1
ATOM 578 N N . ILE A 1 72 ? 0.087 2.400 4.540 1.00 98.31 72 ILE A N 1
ATOM 579 C CA . ILE A 1 72 ? -0.006 1.171 3.743 1.00 98.31 72 ILE A CA 1
ATOM 580 C C . ILE A 1 72 ? 1.007 0.146 4.255 1.00 98.31 72 ILE A C 1
ATOM 582 O O . ILE A 1 72 ? 2.184 0.450 4.428 1.00 98.31 72 ILE A O 1
ATOM 586 N N . GLU A 1 73 ? 0.546 -1.084 4.444 1.00 97.75 73 GLU A N 1
ATOM 587 C CA . GLU A 1 73 ? 1.375 -2.249 4.736 1.00 97.75 73 GLU A CA 1
ATOM 588 C C . GLU A 1 73 ? 1.634 -2.991 3.417 1.00 97.75 73 GLU A C 1
ATOM 590 O O . GLU A 1 73 ? 0.758 -3.684 2.893 1.00 97.75 73 GLU A O 1
ATOM 595 N N . TYR A 1 74 ? 2.821 -2.790 2.841 1.00 97.38 74 TYR A N 1
ATOM 596 C CA . TYR A 1 74 ? 3.239 -3.496 1.632 1.00 97.38 74 TYR A CA 1
ATOM 597 C C . TYR A 1 74 ? 3.806 -4.868 1.987 1.00 97.38 74 TYR A C 1
ATOM 599 O O . TYR A 1 74 ? 4.699 -4.983 2.825 1.00 97.38 74 TYR A O 1
ATOM 607 N N . LEU A 1 75 ? 3.271 -5.906 1.351 1.00 95.50 75 LEU A N 1
ATOM 608 C CA . LEU A 1 75 ? 3.556 -7.305 1.671 1.00 95.50 75 LEU A CA 1
ATOM 609 C C . LEU A 1 75 ? 4.245 -8.041 0.512 1.00 95.50 75 LEU A C 1
ATOM 611 O O . LEU A 1 75 ? 4.458 -9.250 0.587 1.00 95.50 75 LEU A O 1
ATOM 615 N N . GLY A 1 76 ? 4.634 -7.309 -0.537 1.00 93.31 76 GLY A N 1
ATOM 616 C CA . GLY A 1 76 ? 5.351 -7.857 -1.682 1.00 93.31 76 GLY A CA 1
ATOM 617 C C . GLY A 1 76 ? 4.466 -8.664 -2.625 1.00 93.31 76 GLY A C 1
ATOM 618 O O . GLY A 1 76 ? 3.240 -8.525 -2.668 1.00 93.31 76 GLY A O 1
ATOM 619 N N . PHE A 1 77 ? 5.110 -9.533 -3.394 1.00 90.56 77 PHE A N 1
ATOM 620 C CA . PHE A 1 77 ? 4.439 -10.459 -4.291 1.00 90.56 77 PHE A CA 1
ATOM 621 C C . PHE A 1 77 ? 3.881 -11.669 -3.533 1.00 90.56 77 PHE A C 1
ATOM 623 O O . PHE A 1 77 ? 4.529 -12.210 -2.641 1.00 90.56 77 PHE A O 1
ATOM 630 N N . SER A 1 78 ? 2.702 -12.139 -3.944 1.00 86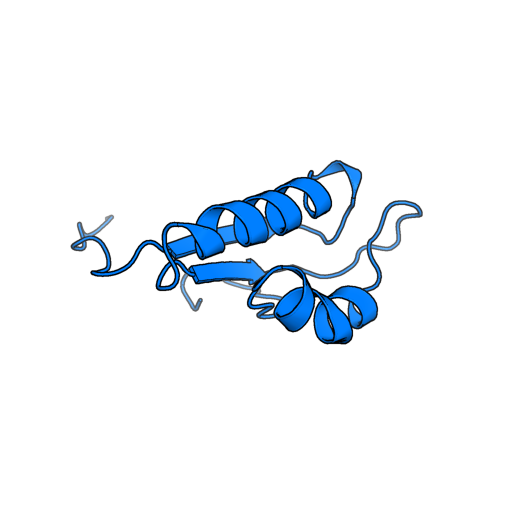.12 78 SER A N 1
ATOM 631 C CA . SER A 1 78 ? 2.178 -13.443 -3.543 1.00 86.12 78 SER A CA 1
ATOM 632 C C . SER A 1 78 ? 1.756 -14.238 -4.774 1.00 86.12 78 SER A C 1
ATOM 634 O O . SER A 1 78 ? 0.985 -13.751 -5.604 1.00 86.12 78 SER A O 1
ATOM 636 N N . GLU A 1 79 ? 2.242 -15.476 -4.871 1.00 79.38 79 GLU A N 1
ATOM 637 C CA . GLU A 1 79 ? 1.823 -16.440 -5.894 1.00 79.38 79 GLU A CA 1
ATOM 638 C C . GLU A 1 79 ? 0.425 -17.009 -5.611 1.00 79.38 79 GLU A C 1
ATOM 640 O O . GLU A 1 79 ? -0.273 -17.434 -6.534 1.00 79.38 79 GLU A O 1
ATOM 645 N N . ASN A 1 80 ? 0.000 -17.002 -4.343 1.00 81.25 80 ASN A N 1
ATOM 646 C CA . ASN A 1 80 ? -1.250 -17.599 -3.896 1.00 81.25 80 ASN A CA 1
ATOM 647 C C . ASN A 1 80 ? -1.949 -16.721 -2.838 1.00 81.25 80 ASN A C 1
ATOM 649 O O . ASN A 1 80 ? -1.540 -16.699 -1.676 1.00 81.25 80 ASN A O 1
ATOM 653 N N . PRO A 1 81 ? -3.064 -16.054 -3.189 1.00 71.88 81 PRO A N 1
ATOM 654 C CA . PRO A 1 81 ? -3.823 -15.203 -2.266 1.00 71.88 81 PRO A CA 1
ATOM 655 C C . PRO A 1 81 ? -4.442 -15.922 -1.057 1.00 71.88 81 PRO A C 1
ATOM 657 O O . PRO A 1 81 ? -5.005 -15.274 -0.182 1.00 71.88 81 PRO A O 1
ATOM 660 N N . ILE A 1 82 ? -4.430 -17.258 -1.025 1.00 75.50 82 ILE A N 1
ATOM 661 C CA . ILE A 1 82 ? -4.912 -18.026 0.134 1.00 75.50 82 ILE A CA 1
ATOM 662 C C . ILE A 1 82 ? -3.886 -18.001 1.277 1.00 75.50 82 ILE A C 1
ATOM 664 O O . ILE A 1 82 ? -4.276 -18.135 2.436 1.00 75.50 82 ILE A O 1
ATOM 668 N N . ASP A 1 83 ? -2.603 -17.818 0.954 1.00 70.06 83 ASP A N 1
ATOM 669 C CA . ASP A 1 83 ? -1.493 -17.863 1.914 1.00 70.06 83 ASP A CA 1
ATOM 670 C C . ASP A 1 83 ? -1.192 -16.488 2.546 1.00 70.06 83 ASP A C 1
ATOM 672 O O . ASP A 1 83 ? -0.281 -16.370 3.367 1.00 70.06 83 ASP A O 1
ATOM 676 N N . THR A 1 84 ? -1.953 -15.460 2.159 1.00 59.62 84 THR A N 1
ATOM 677 C CA . THR A 1 84 ? -1.826 -14.060 2.603 1.00 59.62 84 THR A CA 1
ATOM 678 C C . THR A 1 84 ? -2.826 -13.665 3.677 1.00 59.62 84 THR A C 1
ATOM 680 O O . THR A 1 84 ? -3.996 -14.101 3.582 1.00 59.62 84 THR A O 1
#

Sequence (84 aa):
MFSVKPLPEEPIFLCLSRLIKSKGLIEYAKAAAITKKKFPSAKFLLYGFPDDHYDSIDEQEIIDNWHSDFGIEYLGFSENPIDT

Organism: NCBI:txid408172

Foldseek 3Di:
DDDDDDDDPAAEAEDEDAQFVVVCVVVLLQVQQVVCVVRVRYAYEYEHYHDPDPRGDDPVCCVPPSCPPRVYDYDYHDPDPVVD

pLDDT: mean 92.92, std 7.58, range [59.62, 98.5]

Radius of gyration: 13.68 Å; chains: 1; bounding box: 29×35×33 Å